Protein AF-A0A7W0CTX5-F1 (afdb_monomer_lite)

Foldseek 3Di:
DPDPVNLVVVLVVLVVVLVVLVVVLVVLVVVLVVLVVQLVVLVVQLVVCVVVVPPVSNVVSVVSNVVSVVVSVVSVVVNVVSVVVSVVSVVVSVVSVVVDDPDPPDDDD

pLDDT: mean 88.43, std 15.84, range [37.97, 98.56]

Sequence (109 aa):
MRSDLVRAAELIVSSSRLKELQECSALLRKTRQRAEEIVTHAKRVLADAEREGDVERIMTCASQYEQARAAYCRVVNAYITLCRRINQERQELLRDCQEQPDGLVSGHA

Radius of gyration: 24.94 Å; chains: 1; bounding box: 64×22×72 Å

Structure (mmCIF, N/CA/C/O backbone):
data_AF-A0A7W0CTX5-F1
#
_entry.id   AF-A0A7W0CTX5-F1
#
loop_
_atom_site.group_PDB
_atom_site.id
_atom_site.type_symbol
_atom_site.label_atom_id
_atom_site.label_alt_id
_atom_site.label_comp_id
_atom_site.label_asym_id
_atom_site.label_entity_id
_atom_site.label_seq_id
_atom_site.pdbx_PDB_ins_code
_atom_site.Cartn_x
_atom_site.Cartn_y
_atom_site.Cartn_z
_atom_site.occupancy
_atom_site.B_iso_or_equiv
_atom_site.auth_seq_id
_atom_site.auth_comp_id
_atom_site.auth_asym_id
_atom_site.auth_atom_id
_atom_site.pdbx_PDB_model_num
ATOM 1 N N . MET A 1 1 ? 14.027 -6.517 -40.522 1.00 52.47 1 MET A N 1
ATOM 2 C CA . MET A 1 1 ? 15.178 -6.037 -39.728 1.00 52.47 1 MET A CA 1
ATOM 3 C C . MET A 1 1 ? 14.788 -4.709 -39.094 1.00 52.47 1 MET A C 1
ATOM 5 O O . MET A 1 1 ? 14.591 -3.754 -39.834 1.00 52.47 1 MET A O 1
ATOM 9 N N . ARG A 1 2 ? 14.587 -4.645 -37.768 1.00 60.12 2 ARG A N 1
ATOM 10 C CA . ARG A 1 2 ? 14.576 -3.346 -37.064 1.00 60.12 2 ARG A CA 1
ATOM 11 C C . ARG A 1 2 ? 15.973 -2.742 -37.221 1.00 60.12 2 ARG A C 1
ATOM 13 O O . ARG A 1 2 ? 16.939 -3.487 -37.095 1.00 60.12 2 ARG A O 1
ATOM 20 N N . SER A 1 3 ? 16.079 -1.453 -37.540 1.00 81.75 3 SER A N 1
ATOM 21 C CA . SER A 1 3 ? 17.390 -0.799 -37.587 1.00 81.75 3 SER A CA 1
ATOM 22 C C . SER A 1 3 ? 17.971 -0.705 -36.176 1.00 81.75 3 SER A C 1
ATOM 24 O O . SER A 1 3 ? 17.224 -0.579 -35.201 1.00 81.75 3 SER A O 1
ATOM 26 N N . ASP A 1 4 ? 19.296 -0.732 -36.059 1.00 81.75 4 ASP A N 1
ATOM 27 C CA . ASP A 1 4 ? 19.989 -0.645 -34.766 1.00 81.75 4 ASP A CA 1
ATOM 28 C C . ASP A 1 4 ? 19.621 0.633 -33.994 1.00 81.75 4 ASP A C 1
ATOM 30 O O . ASP A 1 4 ? 19.536 0.624 -32.769 1.00 81.75 4 ASP A O 1
ATOM 34 N N . LEU A 1 5 ? 19.292 1.711 -34.716 1.00 85.06 5 LEU A N 1
ATOM 35 C CA . LEU A 1 5 ? 18.769 2.960 -34.155 1.00 85.06 5 LEU A CA 1
ATOM 36 C C . LEU A 1 5 ? 17.409 2.781 -33.468 1.00 85.06 5 LEU A C 1
ATOM 38 O O . LEU A 1 5 ? 17.204 3.303 -32.374 1.00 85.06 5 LEU A O 1
ATOM 42 N N . VAL A 1 6 ? 16.483 2.038 -34.085 1.00 85.62 6 VAL A N 1
ATOM 43 C CA . VAL A 1 6 ? 15.165 1.756 -33.491 1.00 85.62 6 VAL A CA 1
ATOM 44 C C . VAL A 1 6 ? 15.332 0.915 -32.229 1.00 85.62 6 VAL A C 1
ATOM 46 O O . VAL A 1 6 ? 14.724 1.222 -31.208 1.00 85.62 6 VAL A O 1
ATOM 49 N N . ARG A 1 7 ? 16.216 -0.087 -32.261 1.00 80.94 7 ARG A N 1
ATOM 50 C CA . ARG A 1 7 ? 16.505 -0.933 -31.096 1.00 80.94 7 ARG A CA 1
ATOM 51 C C . ARG A 1 7 ? 17.152 -0.141 -29.952 1.00 80.94 7 ARG A C 1
ATOM 53 O O . ARG A 1 7 ? 16.753 -0.288 -28.800 1.00 80.94 7 ARG A O 1
ATOM 60 N N . ALA A 1 8 ? 18.110 0.736 -30.254 1.00 85.88 8 ALA A N 1
ATOM 61 C CA . ALA A 1 8 ? 18.724 1.613 -29.258 1.00 85.88 8 ALA A CA 1
ATOM 62 C C . ALA A 1 8 ? 17.697 2.566 -28.622 1.00 85.88 8 ALA A C 1
ATOM 64 O O . ALA A 1 8 ? 17.694 2.750 -27.404 1.00 85.88 8 ALA A O 1
ATOM 65 N N . ALA A 1 9 ? 16.786 3.127 -29.423 1.00 87.94 9 ALA A N 1
ATOM 66 C CA . ALA A 1 9 ? 15.699 3.958 -28.917 1.00 87.94 9 ALA A CA 1
ATOM 67 C C . ALA A 1 9 ? 14.745 3.168 -27.999 1.00 87.94 9 ALA A C 1
ATOM 69 O O . ALA A 1 9 ? 14.391 3.657 -26.927 1.00 87.94 9 ALA A O 1
ATOM 70 N N . GLU A 1 10 ? 14.379 1.935 -28.366 1.00 87.31 10 GLU A N 1
ATOM 71 C CA . GLU A 1 10 ? 13.539 1.046 -27.546 1.00 87.31 10 GLU A CA 1
ATOM 72 C C . GLU A 1 10 ? 14.181 0.733 -26.182 1.00 87.31 10 GLU A C 1
ATOM 74 O O . GLU A 1 10 ? 13.496 0.777 -25.155 1.00 87.31 10 GLU A O 1
ATOM 79 N N . LEU A 1 11 ? 15.500 0.510 -26.137 1.00 87.12 11 LEU A N 1
ATOM 80 C CA . LEU A 1 11 ? 16.245 0.306 -24.887 1.00 87.12 11 LEU A CA 1
ATOM 81 C C . LEU A 1 11 ? 16.268 1.563 -24.005 1.00 87.12 11 LEU A C 1
ATOM 83 O O . LEU A 1 11 ? 16.075 1.474 -22.788 1.00 87.12 11 LEU A O 1
ATOM 87 N N . ILE A 1 12 ? 16.473 2.746 -24.593 1.00 90.69 12 ILE A N 1
ATOM 88 C CA . ILE A 1 12 ? 16.454 4.023 -23.857 1.00 90.69 12 ILE A CA 1
ATOM 89 C C . ILE A 1 12 ? 15.069 4.269 -23.249 1.00 90.69 12 ILE A C 1
ATOM 91 O O . ILE A 1 12 ? 14.958 4.608 -22.068 1.00 90.69 12 ILE A O 1
ATOM 95 N N . VAL A 1 13 ? 14.007 4.057 -24.028 1.00 91.00 13 VAL A N 1
ATOM 96 C CA . VAL A 1 13 ? 12.626 4.219 -23.554 1.00 91.00 13 VAL A CA 1
ATOM 97 C C . VAL A 1 13 ? 12.321 3.231 -22.427 1.00 91.00 13 VAL A C 1
ATOM 99 O O . VAL A 1 13 ? 11.831 3.631 -21.371 1.00 91.00 13 VAL A O 1
ATOM 102 N N . SER A 1 14 ? 12.660 1.955 -22.608 1.00 88.25 14 SER A N 1
ATOM 103 C CA . SER A 1 14 ? 12.347 0.900 -21.637 1.00 88.25 14 SER A CA 1
ATOM 104 C C . SER A 1 14 ? 13.138 1.050 -20.332 1.00 88.25 14 SER A C 1
ATOM 106 O O . SER A 1 14 ? 12.584 0.883 -19.244 1.00 88.25 14 SER A O 1
ATOM 108 N N . SER A 1 15 ? 14.412 1.449 -20.404 1.00 89.69 15 SER A N 1
ATOM 109 C CA . SER A 1 15 ? 15.224 1.742 -19.213 1.00 89.69 15 SER A CA 1
ATOM 110 C C . SER A 1 15 ? 14.731 2.979 -18.452 1.00 89.69 15 SER A C 1
ATOM 112 O O . SER A 1 15 ? 14.679 2.954 -17.219 1.00 89.69 15 SER A O 1
ATOM 114 N N . SER A 1 16 ? 14.290 4.021 -19.163 1.00 92.94 16 SER A N 1
ATOM 115 C CA . SER A 1 16 ? 13.687 5.216 -18.555 1.00 92.94 16 SER A CA 1
ATOM 116 C C . SER A 1 16 ? 12.372 4.876 -17.848 1.00 92.94 16 SER A C 1
ATOM 118 O O . SER A 1 16 ? 12.205 5.193 -16.671 1.00 92.94 16 SER A O 1
ATOM 120 N N . ARG A 1 17 ? 11.490 4.116 -18.510 1.00 94.00 17 ARG A N 1
ATOM 121 C CA . ARG A 1 17 ? 10.237 3.615 -17.924 1.00 94.00 17 ARG A CA 1
ATOM 122 C C . ARG A 1 17 ? 10.489 2.765 -16.678 1.00 94.00 17 ARG A C 1
ATOM 124 O O . ARG A 1 17 ? 9.810 2.928 -15.666 1.00 94.00 17 ARG A O 1
ATOM 131 N N . LEU A 1 18 ? 11.487 1.878 -16.711 1.00 93.38 18 LEU A N 1
ATOM 132 C CA . LEU A 1 18 ? 11.852 1.072 -15.546 1.00 93.38 18 LEU A CA 1
ATOM 133 C C . LEU A 1 18 ? 12.312 1.945 -14.368 1.00 93.38 18 LEU A C 1
ATOM 135 O O . LEU A 1 18 ? 11.952 1.656 -13.224 1.00 93.38 18 LEU A O 1
ATOM 139 N N . LYS A 1 19 ? 13.087 3.002 -14.632 1.00 94.75 19 LYS A N 1
ATOM 140 C CA . LYS A 1 19 ? 13.527 3.954 -13.606 1.00 94.75 19 LYS A CA 1
ATOM 141 C C . LYS A 1 19 ? 12.338 4.681 -12.972 1.00 94.75 19 LYS A C 1
ATOM 143 O O . LYS A 1 19 ? 12.225 4.683 -11.748 1.00 94.75 19 LYS A O 1
ATOM 148 N N . GLU A 1 20 ? 11.415 5.202 -13.776 1.00 95.56 20 GLU A N 1
ATOM 149 C CA . GLU A 1 20 ? 10.200 5.870 -13.283 1.00 95.56 20 GLU A CA 1
ATOM 150 C C . GLU A 1 20 ? 9.362 4.943 -12.392 1.00 95.56 20 GLU A C 1
ATOM 152 O O . GLU A 1 20 ? 8.966 5.311 -11.284 1.00 95.56 20 GLU A O 1
ATOM 157 N N . LEU A 1 21 ? 9.154 3.691 -12.815 1.00 95.00 21 LEU A N 1
ATOM 158 C CA . LEU A 1 21 ? 8.424 2.708 -12.011 1.00 95.00 21 LEU A CA 1
ATOM 159 C C . LEU A 1 21 ? 9.124 2.433 -10.671 1.00 95.00 21 LEU A C 1
ATOM 161 O O . LEU A 1 21 ? 8.458 2.286 -9.642 1.00 95.00 21 LEU A O 1
ATOM 165 N N . GLN A 1 22 ? 10.459 2.382 -10.655 1.00 94.06 22 GLN A N 1
ATOM 166 C CA . GLN A 1 22 ? 11.234 2.212 -9.425 1.00 94.06 22 GLN A CA 1
ATOM 167 C C . GLN A 1 22 ? 11.081 3.414 -8.485 1.00 94.06 22 GLN A C 1
ATOM 169 O O . GLN A 1 22 ? 10.861 3.213 -7.287 1.00 94.06 22 GLN A O 1
ATOM 174 N N . GLU A 1 23 ? 11.116 4.637 -9.007 1.00 96.19 23 GLU A N 1
ATOM 175 C CA . GLU A 1 23 ? 10.890 5.863 -8.233 1.00 96.19 23 GLU A CA 1
ATOM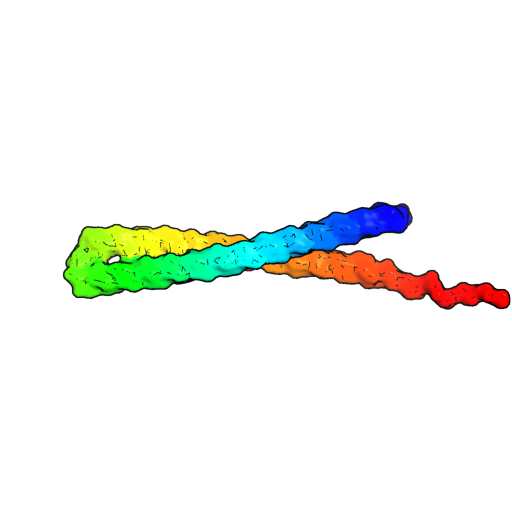 176 C C . GLU A 1 23 ? 9.472 5.899 -7.643 1.00 96.19 23 GLU A C 1
ATOM 178 O O . GLU A 1 23 ? 9.304 6.093 -6.432 1.00 96.19 23 GLU A O 1
ATOM 183 N N . CYS A 1 24 ? 8.452 5.580 -8.447 1.00 95.38 24 CYS A N 1
ATOM 184 C CA . CYS A 1 24 ? 7.079 5.419 -7.970 1.00 95.38 24 CYS A CA 1
ATOM 185 C C . CYS A 1 24 ? 6.975 4.350 -6.870 1.00 95.38 24 CYS A C 1
ATOM 187 O O . CYS A 1 24 ? 6.249 4.532 -5.891 1.00 95.38 24 CYS A O 1
ATOM 189 N N . SER A 1 25 ? 7.723 3.246 -6.982 1.00 95.00 25 SER A N 1
ATOM 190 C CA . SER A 1 25 ? 7.704 2.178 -5.975 1.00 95.00 25 SER A CA 1
ATOM 191 C C . SER A 1 25 ? 8.322 2.612 -4.652 1.00 95.00 25 SER A C 1
ATOM 193 O O . SER A 1 25 ? 7.830 2.230 -3.586 1.00 95.00 25 SER A O 1
ATOM 195 N N . ALA A 1 26 ? 9.360 3.450 -4.702 1.00 95.62 26 ALA A N 1
ATOM 196 C CA . ALA A 1 26 ? 9.971 4.024 -3.514 1.00 95.62 26 ALA A CA 1
ATOM 197 C C . ALA A 1 26 ? 8.996 4.975 -2.806 1.00 95.62 26 ALA A C 1
ATOM 199 O O . ALA A 1 26 ? 8.866 4.913 -1.580 1.00 95.62 26 ALA A O 1
ATOM 200 N N . LEU A 1 27 ? 8.263 5.796 -3.566 1.00 96.06 27 LEU A N 1
ATOM 201 C CA . LEU A 1 27 ? 7.219 6.660 -3.019 1.00 96.06 27 LEU A CA 1
ATOM 202 C C . LEU A 1 27 ? 6.085 5.838 -2.390 1.00 96.06 27 LEU A C 1
ATOM 204 O O . LEU A 1 27 ? 5.765 6.045 -1.220 1.00 96.06 27 LEU A O 1
ATOM 208 N N . LEU A 1 28 ? 5.546 4.843 -3.104 1.00 95.62 28 LEU A N 1
ATOM 209 C CA . LEU A 1 28 ? 4.487 3.975 -2.580 1.00 95.62 28 LEU A CA 1
ATOM 210 C C . LEU A 1 28 ? 4.916 3.205 -1.331 1.00 95.62 28 LEU A C 1
ATOM 212 O O . LEU A 1 28 ? 4.090 2.987 -0.449 1.00 95.62 28 LEU A O 1
ATOM 216 N N . ARG A 1 29 ? 6.191 2.820 -1.206 1.00 95.94 29 ARG A N 1
ATOM 217 C CA . ARG A 1 29 ? 6.700 2.183 0.016 1.00 95.94 29 ARG A CA 1
ATOM 218 C C . ARG A 1 29 ? 6.591 3.116 1.223 1.00 95.94 29 ARG A C 1
ATOM 220 O O . ARG A 1 29 ? 6.138 2.671 2.276 1.00 95.94 29 ARG A O 1
ATOM 227 N N . LYS A 1 30 ? 6.950 4.395 1.059 1.00 96.69 30 LYS A N 1
ATOM 228 C CA . LYS A 1 30 ? 6.799 5.419 2.108 1.00 96.69 30 LYS A CA 1
ATOM 229 C C . LYS A 1 30 ? 5.324 5.659 2.432 1.00 96.69 30 LYS A C 1
ATOM 231 O O . LYS A 1 30 ? 4.948 5.671 3.599 1.00 96.69 30 LYS A O 1
ATOM 236 N N . THR A 1 31 ? 4.471 5.770 1.413 1.00 96.31 31 THR A N 1
ATOM 237 C CA . THR A 1 31 ? 3.020 5.925 1.599 1.00 96.31 31 THR A CA 1
ATOM 238 C C . THR A 1 31 ? 2.407 4.721 2.314 1.00 96.31 31 THR A C 1
ATOM 240 O O . THR A 1 31 ? 1.572 4.900 3.196 1.00 96.31 31 THR A O 1
ATOM 243 N N . ARG A 1 32 ? 2.844 3.496 1.990 1.00 96.94 32 ARG A N 1
ATOM 244 C CA . ARG A 1 32 ? 2.406 2.261 2.654 1.00 96.94 32 ARG A CA 1
ATOM 245 C C . ARG A 1 32 ? 2.772 2.276 4.131 1.00 96.94 32 ARG A C 1
ATOM 247 O O . ARG A 1 32 ? 1.905 2.010 4.953 1.00 96.94 32 ARG A O 1
ATOM 254 N N . GLN A 1 33 ? 4.020 2.616 4.454 1.00 97.56 33 GLN A N 1
ATOM 255 C CA . GLN A 1 33 ? 4.473 2.743 5.839 1.00 97.56 33 GLN A CA 1
ATOM 256 C C . GLN A 1 33 ? 3.629 3.774 6.597 1.00 97.56 33 GLN A C 1
ATOM 258 O O . GLN A 1 33 ? 3.123 3.486 7.676 1.00 97.56 33 GLN A O 1
ATOM 263 N N . ARG A 1 34 ? 3.387 4.942 5.995 1.00 97.56 34 ARG A N 1
ATOM 264 C CA . ARG A 1 34 ? 2.557 5.972 6.620 1.00 97.56 34 ARG A CA 1
ATOM 265 C C . ARG A 1 34 ? 1.114 5.513 6.841 1.00 97.56 34 ARG A C 1
ATOM 267 O O . ARG A 1 34 ? 0.537 5.776 7.890 1.00 97.56 34 ARG A O 1
ATOM 274 N N . ALA A 1 35 ? 0.520 4.826 5.871 1.00 97.31 35 ALA A N 1
ATOM 275 C CA . ALA A 1 35 ? -0.826 4.282 6.012 1.00 97.31 35 ALA A CA 1
ATOM 276 C C . ALA A 1 35 ? -0.894 3.195 7.105 1.00 97.31 35 ALA A C 1
ATOM 278 O O . ALA A 1 35 ? -1.868 3.142 7.849 1.00 97.31 35 ALA A O 1
ATOM 279 N N . GLU A 1 36 ? 0.154 2.380 7.254 1.00 98.06 36 GLU A N 1
ATOM 280 C CA . GLU A 1 36 ? 0.279 1.378 8.322 1.00 98.06 36 GLU A CA 1
ATOM 281 C C . GLU A 1 36 ? 0.317 2.018 9.718 1.00 98.06 36 GLU A C 1
ATOM 283 O O . GLU A 1 36 ? -0.377 1.569 10.634 1.00 98.06 36 GLU A O 1
ATOM 288 N N . GLU A 1 37 ? 1.069 3.113 9.868 1.00 98.38 37 GLU A N 1
ATOM 289 C CA . GLU A 1 37 ? 1.106 3.914 11.097 1.00 98.38 37 GLU A CA 1
ATOM 290 C C . GLU A 1 37 ? -0.281 4.462 11.452 1.00 98.38 37 GLU A C 1
ATOM 292 O O . GLU A 1 37 ? -0.703 4.369 12.605 1.00 98.38 37 GLU A O 1
ATOM 297 N N . ILE A 1 38 ? -1.016 4.988 10.465 1.00 98.25 38 ILE A N 1
ATOM 298 C CA . ILE A 1 38 ? -2.364 5.541 10.663 1.00 98.25 38 ILE A CA 1
ATOM 299 C C . ILE A 1 38 ? -3.343 4.448 11.103 1.00 98.25 38 ILE A C 1
ATOM 301 O O . ILE A 1 38 ? -4.081 4.650 12.064 1.00 98.25 38 ILE A O 1
ATOM 305 N N . VAL A 1 39 ? -3.330 3.278 10.455 1.00 98.56 39 VAL A N 1
ATOM 306 C CA . VAL A 1 39 ? -4.174 2.135 10.854 1.00 98.56 39 VAL A CA 1
ATOM 307 C C . VAL A 1 39 ? -3.843 1.685 12.274 1.00 98.56 39 VAL A C 1
ATOM 309 O O . VAL A 1 39 ? -4.745 1.443 13.076 1.00 98.56 39 VAL A O 1
ATOM 312 N N . THR A 1 40 ? -2.553 1.600 12.603 1.00 98.44 40 THR A N 1
ATOM 313 C CA . THR A 1 40 ? -2.091 1.219 13.943 1.00 98.44 40 THR A CA 1
ATOM 314 C C . THR A 1 40 ? -2.555 2.223 14.992 1.00 98.44 40 THR A C 1
ATOM 316 O O . THR A 1 40 ? -3.018 1.827 16.060 1.00 98.44 40 THR A O 1
ATOM 319 N N . HIS A 1 41 ? -2.469 3.519 14.690 1.00 98.19 41 HIS A N 1
ATOM 320 C CA . HIS A 1 41 ? -2.947 4.574 15.571 1.00 98.19 41 HIS A CA 1
ATOM 321 C C . HIS A 1 41 ? -4.469 4.521 15.750 1.00 98.19 41 HIS A C 1
ATOM 323 O O . HIS A 1 41 ? -4.932 4.460 16.885 1.00 98.19 41 HIS A O 1
ATOM 329 N N . ALA A 1 42 ? -5.240 4.443 14.661 1.00 98.06 42 ALA A N 1
ATOM 330 C CA . ALA A 1 42 ? -6.700 4.355 14.714 1.00 98.06 42 ALA A CA 1
ATOM 331 C C . ALA A 1 42 ? -7.176 3.136 15.523 1.00 98.06 42 ALA A C 1
ATOM 333 O O . ALA A 1 42 ? -8.106 3.247 16.317 1.00 98.06 42 ALA A O 1
ATOM 334 N N . LYS A 1 43 ? -6.481 1.994 15.402 1.00 98.31 43 LYS A N 1
ATOM 335 C CA . LYS A 1 43 ? -6.761 0.798 16.208 1.00 98.31 43 LYS A CA 1
ATOM 336 C C . LYS A 1 43 ? -6.555 1.039 17.706 1.00 98.31 43 LYS A C 1
ATOM 338 O O . LYS A 1 43 ? -7.338 0.545 18.509 1.00 98.31 43 LYS A O 1
ATOM 343 N N . ARG A 1 44 ? -5.502 1.772 18.088 1.00 98.19 44 ARG A N 1
ATOM 344 C CA . ARG A 1 44 ? -5.243 2.118 19.497 1.00 98.19 44 ARG A CA 1
ATOM 345 C C . ARG A 1 44 ? -6.322 3.046 20.042 1.00 98.19 44 ARG A C 1
ATOM 347 O O . ARG A 1 44 ? -6.870 2.757 21.093 1.00 98.19 44 ARG A O 1
ATOM 354 N N . VAL A 1 45 ? -6.668 4.094 19.293 1.00 97.31 45 VAL A N 1
ATOM 355 C CA . VAL A 1 45 ? -7.708 5.053 19.698 1.00 97.31 45 VAL A CA 1
ATOM 356 C C . VAL A 1 45 ? -9.064 4.360 19.874 1.00 97.31 45 VAL A C 1
ATOM 358 O O . VAL A 1 45 ? -9.765 4.643 20.841 1.00 97.31 45 VAL A O 1
ATOM 361 N N . LEU A 1 46 ? -9.411 3.419 18.988 1.00 98.00 46 LEU A N 1
ATOM 362 C CA . LEU A 1 46 ? -10.608 2.590 19.141 1.00 98.00 46 LEU A CA 1
ATOM 363 C C . LEU A 1 46 ? -10.561 1.748 20.424 1.00 98.00 46 LEU A C 1
ATOM 365 O O . LEU A 1 46 ? -11.504 1.793 21.204 1.00 98.00 46 LEU A O 1
ATOM 369 N N . ALA A 1 47 ? -9.455 1.045 20.678 1.00 97.69 47 ALA A N 1
ATOM 370 C CA . ALA A 1 47 ? -9.301 0.230 21.884 1.00 97.69 47 ALA A CA 1
ATOM 371 C C . ALA A 1 47 ? -9.365 1.058 23.182 1.00 97.69 47 ALA A C 1
ATOM 373 O O . ALA A 1 47 ? -9.813 0.566 24.218 1.00 97.69 47 ALA A O 1
ATOM 374 N N . ASP A 1 48 ? -8.911 2.311 23.144 1.00 96.94 48 ASP A N 1
ATOM 375 C CA . ASP A 1 48 ? -9.026 3.229 24.277 1.00 96.94 48 ASP A CA 1
ATOM 376 C C . ASP A 1 48 ? -10.482 3.667 24.493 1.00 96.94 48 ASP A C 1
ATOM 378 O O . ASP A 1 48 ? -10.964 3.611 25.622 1.00 96.94 48 ASP A O 1
ATOM 382 N N . ALA A 1 49 ? -11.218 3.992 23.423 1.00 96.88 49 ALA A N 1
ATOM 383 C CA . ALA A 1 49 ? -12.650 4.293 23.506 1.00 96.88 49 ALA A CA 1
ATOM 384 C C . ALA A 1 49 ? -13.468 3.096 24.029 1.00 96.88 49 ALA A C 1
ATOM 386 O O . ALA A 1 49 ? -14.345 3.268 24.874 1.00 96.88 49 ALA A O 1
ATOM 387 N N . GLU A 1 50 ? -13.144 1.876 23.586 1.00 97.44 50 GLU A N 1
ATOM 388 C CA . GLU A 1 50 ? -13.758 0.632 24.074 1.00 97.44 50 GLU A CA 1
ATOM 389 C C . GLU A 1 50 ? -13.531 0.430 25.576 1.00 97.44 50 GLU A C 1
ATOM 391 O O . GLU A 1 50 ? -14.439 0.001 26.287 1.00 97.44 50 GLU A O 1
ATOM 396 N N . ARG A 1 51 ? -12.339 0.775 26.077 1.00 97.44 51 ARG A N 1
ATOM 397 C CA . ARG A 1 51 ? -12.003 0.675 27.504 1.00 97.44 51 ARG A CA 1
ATOM 398 C C . ARG A 1 51 ? -12.747 1.703 28.355 1.00 97.44 51 ARG A C 1
ATOM 400 O O . ARG A 1 51 ? -13.087 1.412 29.497 1.00 97.44 51 ARG A O 1
ATOM 407 N N . GLU A 1 52 ? -12.964 2.896 27.814 1.00 96.50 52 GLU A N 1
ATOM 408 C CA . GLU A 1 52 ? -13.685 3.984 28.481 1.00 96.50 52 GLU A CA 1
ATOM 409 C C . GLU A 1 52 ? -15.212 3.783 28.461 1.00 96.50 52 GLU A C 1
ATOM 411 O O . GLU A 1 52 ? -15.917 4.389 29.265 1.00 96.50 52 GLU A O 1
ATOM 416 N N . GLY A 1 53 ? -15.729 2.906 27.590 1.00 95.31 53 GLY A N 1
ATOM 417 C CA . GLY A 1 53 ? -17.156 2.573 27.508 1.00 95.31 53 GLY A CA 1
ATOM 418 C C . GLY A 1 53 ? -18.021 3.644 26.834 1.00 95.31 53 GLY A C 1
ATOM 419 O O . GLY A 1 53 ? -19.248 3.590 26.921 1.00 95.31 53 GLY A O 1
ATOM 420 N N . ASP A 1 54 ? -17.402 4.612 26.157 1.00 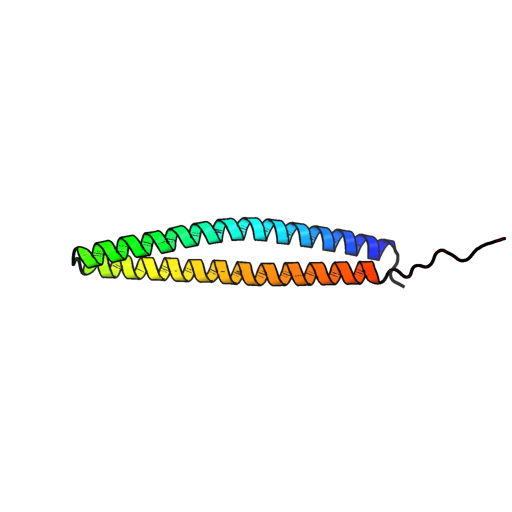93.69 54 ASP A N 1
ATOM 421 C CA . ASP A 1 54 ? -18.094 5.681 25.437 1.00 93.69 54 ASP A CA 1
ATOM 422 C C . ASP A 1 54 ? -18.591 5.174 24.075 1.00 93.69 54 ASP A C 1
ATOM 424 O O . ASP A 1 54 ? -17.842 5.093 23.100 1.00 93.69 54 ASP A O 1
ATOM 428 N N . VAL A 1 55 ? -19.876 4.820 24.009 1.00 95.75 55 VAL A N 1
ATOM 429 C CA . VAL A 1 55 ? -20.504 4.214 22.823 1.00 95.75 55 VAL A CA 1
ATOM 430 C C . VAL A 1 55 ? -20.418 5.114 21.586 1.00 95.75 55 VAL A C 1
ATOM 432 O O . VAL A 1 55 ? -20.139 4.621 20.492 1.00 95.75 55 VAL A O 1
ATOM 435 N N . GLU A 1 56 ? -20.620 6.424 21.734 1.00 96.12 56 GLU A N 1
ATOM 436 C CA . GLU A 1 56 ? -20.583 7.361 20.603 1.00 96.12 56 GLU A CA 1
ATOM 437 C C . GLU A 1 56 ? -19.163 7.474 20.038 1.00 96.12 56 GLU A C 1
ATOM 439 O O . GLU A 1 56 ? -18.935 7.405 18.819 1.00 96.12 56 GLU A O 1
ATOM 444 N N . ARG A 1 57 ? -18.180 7.567 20.936 1.00 96.75 57 ARG A N 1
ATOM 445 C CA . ARG A 1 57 ? -16.771 7.612 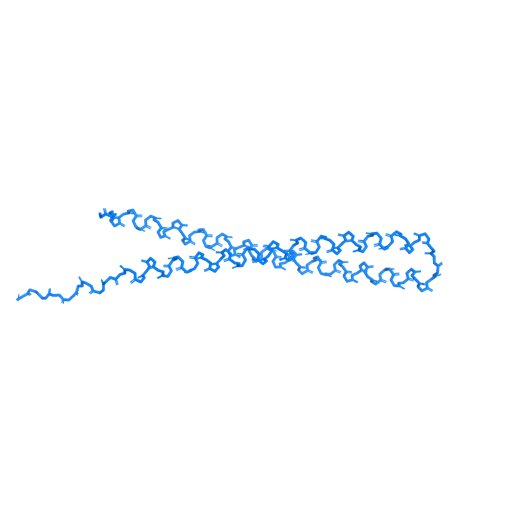20.559 1.00 96.75 57 ARG A CA 1
ATOM 446 C C . ARG A 1 57 ? -16.305 6.294 19.949 1.00 96.75 57 ARG A C 1
ATOM 448 O O . ARG A 1 57 ? -15.604 6.330 18.940 1.00 96.75 57 ARG A O 1
ATOM 455 N N . ILE A 1 58 ? -16.744 5.146 20.471 1.00 98.12 58 ILE A N 1
ATOM 456 C CA . ILE A 1 58 ? -16.464 3.821 19.891 1.00 98.12 58 ILE A CA 1
ATOM 457 C C . ILE A 1 58 ? -16.955 3.758 18.442 1.00 98.12 58 ILE A C 1
ATOM 459 O O . ILE A 1 58 ? -16.183 3.399 17.553 1.00 98.12 58 ILE A O 1
ATOM 463 N N . MET A 1 59 ? -18.205 4.153 18.174 1.00 97.94 59 MET A N 1
ATOM 464 C CA . MET A 1 59 ? -18.760 4.131 16.815 1.00 97.94 59 MET A CA 1
ATOM 465 C C . MET A 1 59 ? -17.963 5.021 15.854 1.00 97.94 59 MET A C 1
ATOM 467 O O . MET A 1 59 ? -17.646 4.614 14.730 1.00 97.94 59 MET A O 1
ATOM 471 N N . THR A 1 60 ? -17.591 6.219 16.307 1.00 97.62 60 THR A N 1
ATOM 472 C CA . THR A 1 60 ? -16.789 7.159 15.516 1.00 97.62 60 THR A CA 1
ATOM 473 C C . THR A 1 60 ? -15.398 6.596 15.219 1.00 97.62 60 THR A C 1
ATOM 475 O O . THR A 1 60 ? -14.966 6.577 14.062 1.00 97.62 60 THR A O 1
ATOM 478 N N . CYS A 1 61 ? -14.706 6.079 16.236 1.00 97.75 61 CYS A N 1
ATOM 479 C CA . CYS A 1 61 ? -13.377 5.490 16.093 1.00 97.75 61 CYS A CA 1
ATOM 480 C C . CYS A 1 61 ? -13.391 4.225 15.225 1.00 97.75 61 CYS A C 1
ATOM 482 O O . CYS A 1 61 ? -12.473 4.031 14.429 1.00 97.75 61 CYS A O 1
ATOM 484 N N . ALA A 1 62 ? -14.440 3.401 15.308 1.00 98.19 62 ALA A N 1
ATOM 485 C CA . ALA A 1 62 ? -14.596 2.209 14.477 1.00 98.19 62 ALA A CA 1
ATOM 486 C C . ALA A 1 62 ? -14.734 2.574 12.992 1.00 98.19 62 ALA A C 1
ATOM 488 O O . ALA A 1 62 ? -14.051 1.999 12.143 1.00 98.19 62 ALA A O 1
ATOM 489 N N . SER A 1 63 ? -15.542 3.592 12.677 1.00 98.00 63 SER A N 1
ATOM 490 C CA . SER A 1 63 ? -15.665 4.112 11.309 1.00 98.00 63 SER A CA 1
ATOM 491 C C . SER A 1 63 ? -14.330 4.643 10.776 1.00 98.00 63 SER A C 1
ATOM 493 O O . SER A 1 63 ? -13.921 4.308 9.663 1.00 98.00 63 SER A O 1
ATOM 495 N N . GLN A 1 64 ? -13.602 5.425 11.579 1.00 97.56 64 GLN A N 1
ATOM 496 C CA . GLN A 1 64 ? -12.284 5.947 11.198 1.00 97.56 64 GLN A CA 1
ATOM 497 C C . GLN A 1 64 ? -11.250 4.831 11.003 1.00 97.56 64 GLN A C 1
ATOM 499 O O . GLN A 1 64 ? -10.453 4.885 10.062 1.00 97.56 64 GLN A O 1
ATOM 504 N N . TYR A 1 65 ? -11.277 3.802 11.853 1.00 98.44 65 TYR A N 1
ATOM 505 C CA . TYR A 1 65 ? -10.413 2.635 11.725 1.00 98.44 65 TYR A CA 1
ATOM 506 C C . TYR A 1 65 ? -10.664 1.884 10.413 1.00 98.44 65 TYR A C 1
ATOM 508 O O . TYR A 1 65 ? -9.711 1.603 9.683 1.00 98.44 65 TYR A O 1
ATOM 516 N N . GLU A 1 66 ? -11.924 1.623 10.058 1.00 98.44 66 GLU A N 1
ATOM 517 C CA . GLU A 1 66 ? -12.247 0.960 8.791 1.00 98.44 66 GLU A CA 1
ATOM 518 C C . GLU A 1 66 ? -11.874 1.816 7.575 1.00 98.44 66 GLU A C 1
ATOM 520 O O . GLU A 1 66 ? -11.327 1.298 6.598 1.00 98.44 66 GLU A O 1
ATOM 525 N N . GLN A 1 67 ? -12.063 3.138 7.634 1.00 97.94 67 GLN A N 1
ATOM 526 C CA . GLN A 1 67 ? -11.604 4.044 6.574 1.00 97.94 67 GLN A CA 1
ATOM 527 C C . GLN A 1 67 ? -10.079 3.998 6.400 1.00 97.94 67 GLN A C 1
ATOM 529 O O . GLN A 1 67 ? -9.585 3.889 5.271 1.00 97.94 67 GLN A O 1
ATOM 534 N N . ALA A 1 68 ? -9.326 4.031 7.504 1.00 97.81 68 ALA A N 1
ATOM 535 C CA . ALA A 1 68 ? -7.871 3.908 7.485 1.00 97.81 68 ALA A CA 1
ATOM 536 C C . ALA A 1 68 ? -7.436 2.554 6.906 1.00 97.81 68 ALA A C 1
ATOM 538 O O . ALA A 1 68 ? -6.547 2.492 6.052 1.00 97.81 68 ALA A O 1
ATOM 539 N N . ARG A 1 69 ? -8.097 1.468 7.321 1.00 98.38 69 ARG A N 1
ATOM 540 C CA . ARG A 1 69 ? -7.826 0.109 6.846 1.00 98.38 69 ARG A CA 1
ATOM 541 C C . ARG A 1 69 ? -8.099 -0.026 5.350 1.00 98.38 69 ARG A C 1
ATOM 543 O O . ARG A 1 69 ? -7.244 -0.528 4.620 1.00 98.38 69 ARG A O 1
ATOM 550 N N . ALA A 1 70 ? -9.229 0.485 4.866 1.00 98.25 70 ALA A N 1
ATOM 551 C CA . ALA A 1 70 ? -9.560 0.494 3.444 1.00 98.25 70 ALA A CA 1
ATOM 552 C C . ALA A 1 70 ? -8.530 1.289 2.623 1.00 98.25 70 ALA A C 1
ATOM 554 O O . ALA A 1 70 ? -8.091 0.836 1.561 1.00 98.25 70 ALA A O 1
ATOM 555 N N . ALA A 1 71 ? -8.093 2.450 3.119 1.00 96.62 71 ALA A N 1
ATOM 556 C CA . ALA A 1 71 ? -7.049 3.239 2.474 1.00 96.62 71 ALA A CA 1
ATOM 557 C C . ALA A 1 71 ? -5.708 2.488 2.418 1.00 96.62 71 ALA A C 1
ATOM 559 O O . ALA A 1 71 ? -5.091 2.434 1.352 1.00 96.62 71 ALA A O 1
ATOM 560 N N . TYR A 1 72 ? -5.294 1.852 3.516 1.00 98.12 72 TYR A N 1
ATOM 561 C CA . TYR A 1 72 ? -4.095 1.014 3.553 1.00 98.12 72 TYR A CA 1
ATOM 562 C C . TYR A 1 72 ? -4.163 -0.130 2.534 1.00 98.12 72 TYR A C 1
ATOM 564 O O . TYR A 1 72 ? -3.22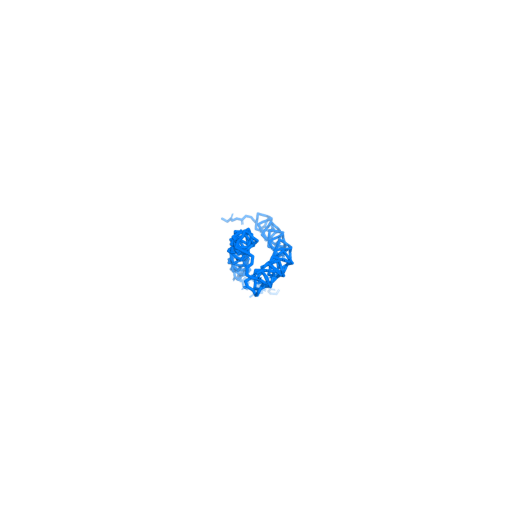6 -0.312 1.754 1.00 98.12 72 TYR A O 1
ATOM 572 N N . CYS A 1 73 ? -5.291 -0.842 2.456 1.00 98.06 73 CYS A N 1
ATOM 573 C CA . CYS A 1 73 ? -5.494 -1.903 1.470 1.00 98.06 73 CYS A CA 1
ATOM 574 C C . CYS A 1 73 ? -5.340 -1.397 0.028 1.00 98.06 73 CYS A C 1
ATOM 576 O O . CYS A 1 73 ? -4.685 -2.055 -0.781 1.00 98.06 73 CYS A O 1
ATOM 578 N N . ARG A 1 74 ? -5.870 -0.208 -0.299 1.00 97.81 74 ARG A N 1
ATOM 579 C CA . ARG A 1 74 ? -5.671 0.406 -1.626 1.00 97.81 74 ARG A CA 1
ATOM 580 C C . ARG A 1 74 ? -4.192 0.646 -1.930 1.00 97.81 74 ARG A C 1
ATOM 582 O O . ARG A 1 74 ? -3.740 0.316 -3.024 1.00 97.81 74 ARG A O 1
ATOM 589 N N . VAL A 1 75 ? -3.432 1.165 -0.964 1.00 97.19 75 VAL A N 1
ATOM 590 C CA . VAL A 1 75 ? -1.991 1.424 -1.129 1.00 97.19 75 VAL A CA 1
ATOM 591 C C . VAL A 1 75 ? -1.206 0.122 -1.313 1.00 97.19 75 VAL A C 1
ATOM 593 O O . VAL A 1 75 ? -0.352 0.042 -2.195 1.00 97.19 75 VAL A O 1
ATOM 596 N N . VAL A 1 76 ? -1.511 -0.917 -0.531 1.00 97.31 76 VAL A N 1
ATOM 597 C CA . VAL A 1 76 ? -0.870 -2.236 -0.662 1.00 97.31 76 VAL A CA 1
ATOM 598 C C . VAL A 1 76 ? -1.151 -2.851 -2.034 1.00 97.31 76 VAL A C 1
ATOM 600 O O . VAL A 1 76 ? -0.223 -3.309 -2.700 1.00 97.31 76 VAL A O 1
ATOM 603 N N . ASN A 1 77 ? -2.401 -2.801 -2.499 1.00 97.56 77 ASN A N 1
ATOM 604 C CA . ASN A 1 77 ? -2.776 -3.326 -3.812 1.00 97.56 77 ASN A CA 1
ATOM 605 C C . ASN A 1 77 ? -2.074 -2.575 -4.955 1.00 97.56 77 ASN A C 1
ATOM 607 O O . ASN A 1 77 ? -1.584 -3.203 -5.899 1.00 97.56 77 ASN A O 1
ATOM 611 N N . ALA A 1 78 ? -1.966 -1.247 -4.851 1.00 96.25 78 ALA A N 1
ATOM 612 C CA . ALA A 1 78 ? -1.215 -0.435 -5.805 1.00 96.25 78 ALA A CA 1
ATOM 613 C C . ALA A 1 78 ? 0.278 -0.808 -5.812 1.00 96.25 78 ALA A C 1
ATOM 615 O O . ALA A 1 78 ? 0.857 -1.011 -6.879 1.00 96.25 78 ALA A O 1
ATOM 616 N N . TYR A 1 79 ? 0.887 -0.980 -4.634 1.00 95.75 79 TYR A N 1
ATOM 617 C CA . TYR A 1 79 ? 2.289 -1.384 -4.508 1.00 95.75 79 TYR A CA 1
ATOM 618 C C . TYR A 1 79 ? 2.555 -2.758 -5.138 1.00 95.75 79 TYR A C 1
ATOM 620 O O . TYR A 1 79 ? 3.492 -2.901 -5.921 1.00 95.75 79 TYR A O 1
ATOM 628 N N . ILE A 1 80 ? 1.704 -3.755 -4.867 1.00 95.69 80 ILE A N 1
ATOM 629 C CA . ILE A 1 80 ? 1.819 -5.099 -5.460 1.00 95.69 80 ILE A CA 1
ATOM 630 C C . ILE A 1 80 ? 1.725 -5.029 -6.988 1.00 95.69 80 ILE A C 1
ATOM 632 O O . ILE A 1 80 ? 2.530 -5.647 -7.688 1.00 95.69 80 ILE A O 1
ATOM 636 N N . THR A 1 81 ? 0.763 -4.264 -7.506 1.00 96.56 81 THR A N 1
ATOM 637 C CA . THR A 1 81 ? 0.575 -4.075 -8.952 1.00 96.56 81 THR A CA 1
ATOM 638 C C . THR A 1 81 ? 1.814 -3.449 -9.588 1.00 96.56 81 THR A C 1
ATOM 640 O O . THR A 1 81 ? 2.306 -3.945 -10.602 1.00 96.56 81 THR A O 1
ATOM 643 N N . LEU A 1 82 ? 2.381 -2.422 -8.951 1.00 95.19 82 LEU A N 1
ATOM 644 C CA . LEU A 1 82 ? 3.582 -1.758 -9.440 1.00 95.19 82 LEU A CA 1
ATOM 645 C C . LEU A 1 82 ? 4.810 -2.680 -9.411 1.00 95.19 82 LEU A C 1
ATOM 647 O O . LEU A 1 82 ? 5.559 -2.731 -10.383 1.00 95.19 82 LEU A O 1
ATOM 651 N N . CYS A 1 83 ? 4.995 -3.466 -8.347 1.00 94.25 83 CYS A N 1
ATOM 652 C CA . CYS A 1 83 ? 6.078 -4.450 -8.273 1.00 94.25 83 CYS A CA 1
ATOM 653 C C . CYS A 1 83 ? 5.979 -5.508 -9.380 1.00 94.25 83 CYS A C 1
ATOM 655 O O . CYS A 1 83 ? 6.997 -5.869 -9.972 1.00 94.25 83 CYS A O 1
ATOM 657 N N . ARG A 1 84 ? 4.766 -5.982 -9.697 1.00 95.88 84 ARG A N 1
ATOM 658 C CA . ARG A 1 84 ? 4.553 -6.895 -10.831 1.00 95.88 84 ARG A CA 1
ATOM 659 C C . ARG A 1 84 ? 4.955 -6.240 -12.148 1.00 95.88 84 ARG A C 1
ATOM 661 O O . ARG A 1 84 ? 5.662 -6.875 -12.925 1.00 95.88 84 ARG A O 1
ATOM 668 N N . ARG A 1 85 ? 4.579 -4.974 -12.366 1.00 95.06 85 ARG A N 1
ATOM 669 C CA . ARG A 1 85 ? 4.959 -4.240 -13.579 1.00 95.06 85 ARG A CA 1
ATOM 670 C C . ARG A 1 85 ? 6.472 -4.066 -13.692 1.00 95.06 85 ARG A C 1
ATOM 672 O O . ARG A 1 85 ? 7.025 -4.367 -14.737 1.00 95.06 85 ARG A O 1
ATOM 679 N N . ILE A 1 86 ? 7.154 -3.679 -12.614 1.00 94.25 86 ILE A N 1
ATOM 680 C CA . ILE A 1 86 ? 8.626 -3.575 -12.580 1.00 94.25 86 ILE A CA 1
ATOM 681 C C . ILE A 1 86 ? 9.286 -4.896 -12.983 1.00 94.25 86 ILE A C 1
ATOM 683 O O . ILE A 1 86 ? 10.256 -4.897 -13.737 1.00 94.25 86 ILE A O 1
ATOM 687 N N . ASN A 1 87 ? 8.777 -6.024 -12.485 1.00 94.00 87 ASN A N 1
ATOM 688 C CA . ASN A 1 87 ? 9.333 -7.331 -12.823 1.00 94.00 87 ASN A CA 1
ATOM 689 C C . ASN A 1 87 ? 9.104 -7.699 -14.295 1.00 94.00 87 ASN A C 1
ATOM 691 O O . ASN A 1 87 ? 10.015 -8.240 -14.913 1.00 94.00 87 ASN A O 1
ATOM 695 N N . GLN A 1 88 ? 7.934 -7.380 -14.858 1.00 92.88 88 GLN A N 1
ATOM 696 C CA . GLN A 1 88 ? 7.658 -7.571 -16.287 1.00 92.88 88 GLN A CA 1
ATOM 697 C C . GLN A 1 88 ? 8.627 -6.755 -17.150 1.00 92.88 88 GLN A C 1
ATOM 699 O O . GLN A 1 88 ? 9.298 -7.315 -18.006 1.00 92.88 88 GLN A O 1
ATOM 704 N N . GLU A 1 89 ? 8.789 -5.470 -16.843 1.00 90.88 89 GLU A N 1
ATOM 705 C CA . GLU A 1 89 ? 9.696 -4.559 -17.556 1.00 90.88 89 GLU A CA 1
ATOM 706 C C . GLU A 1 89 ? 11.157 -5.020 -17.495 1.00 90.88 89 GLU A C 1
ATOM 708 O O . GLU A 1 89 ? 11.884 -4.965 -18.483 1.00 90.88 89 GLU A O 1
ATOM 713 N N . ARG A 1 90 ? 11.594 -5.542 -16.341 1.00 91.31 90 ARG A N 1
ATOM 714 C CA . ARG A 1 90 ? 12.927 -6.149 -16.206 1.00 91.31 90 ARG A CA 1
ATOM 715 C C . ARG A 1 90 ? 13.088 -7.385 -17.083 1.00 91.31 90 ARG A C 1
ATOM 717 O O . ARG A 1 90 ? 14.155 -7.576 -17.652 1.00 91.31 90 ARG A O 1
ATOM 724 N N . GLN A 1 91 ? 12.068 -8.236 -17.162 1.00 90.00 91 GLN A N 1
ATOM 725 C CA . GLN A 1 91 ? 12.112 -9.437 -17.995 1.00 90.00 91 GLN A CA 1
ATOM 726 C C . GLN A 1 91 ? 12.114 -9.097 -19.487 1.00 90.00 91 GLN A C 1
ATOM 728 O O . GLN A 1 91 ? 12.843 -9.740 -20.234 1.00 90.00 91 GLN A O 1
ATOM 733 N N . GLU A 1 92 ? 11.341 -8.095 -19.907 1.00 87.50 92 GLU A N 1
ATOM 734 C CA . GLU A 1 92 ? 11.343 -7.578 -21.282 1.00 87.50 92 GLU A CA 1
ATOM 735 C C . GLU A 1 92 ? 12.739 -7.060 -21.659 1.00 87.50 92 GLU A C 1
ATOM 737 O O . GLU A 1 92 ? 13.334 -7.555 -22.611 1.00 87.50 92 GLU A O 1
ATOM 742 N N . LEU A 1 93 ? 13.333 -6.199 -20.824 1.00 85.44 93 LEU A N 1
ATOM 743 C CA . LEU A 1 93 ? 14.696 -5.696 -21.033 1.00 85.44 93 LEU A CA 1
ATOM 744 C C . LEU A 1 93 ? 15.755 -6.807 -21.089 1.00 85.44 93 LEU A C 1
ATOM 746 O O . LEU A 1 93 ? 16.675 -6.744 -21.898 1.00 85.44 93 LEU A O 1
ATOM 750 N N . LEU A 1 94 ? 15.651 -7.828 -20.232 1.00 85.56 94 LEU A N 1
ATOM 751 C CA . LEU A 1 94 ? 16.589 -8.955 -20.250 1.00 85.56 94 LEU A CA 1
ATOM 752 C C . LEU A 1 94 ? 16.489 -9.767 -21.544 1.00 85.56 94 LEU A C 1
ATOM 754 O O . LEU A 1 94 ? 17.521 -10.193 -22.054 1.00 85.56 94 LEU A O 1
ATOM 758 N N . ARG A 1 95 ? 15.278 -9.968 -22.080 1.00 82.81 95 ARG A N 1
ATOM 759 C CA . ARG A 1 95 ? 15.079 -10.666 -23.359 1.00 82.81 95 ARG A CA 1
ATOM 760 C C . ARG A 1 95 ? 15.685 -9.877 -24.515 1.00 82.81 95 ARG A C 1
ATOM 762 O O . ARG A 1 95 ? 16.458 -10.447 -25.276 1.00 82.81 95 ARG A O 1
ATOM 769 N N . ASP A 1 96 ? 15.432 -8.572 -24.571 1.00 77.56 96 ASP A N 1
ATOM 770 C CA . ASP A 1 96 ? 15.966 -7.701 -25.625 1.00 77.56 96 ASP A CA 1
ATOM 771 C C . ASP A 1 96 ? 17.507 -7.653 -25.619 1.00 77.56 96 ASP A C 1
ATOM 773 O O . ASP A 1 96 ? 18.136 -7.538 -26.673 1.00 77.56 96 ASP A O 1
ATOM 777 N N . CYS A 1 97 ? 18.131 -7.789 -24.443 1.00 70.25 97 CYS A N 1
ATOM 778 C CA . CYS A 1 97 ? 19.586 -7.902 -24.306 1.00 70.25 97 CYS A CA 1
ATOM 779 C C . CYS A 1 97 ? 20.131 -9.302 -24.650 1.00 70.25 97 CYS A C 1
ATOM 781 O O . CYS A 1 97 ? 21.256 -9.406 -25.127 1.00 70.25 97 CYS A O 1
ATOM 783 N N . GLN A 1 98 ? 19.370 -10.377 -24.408 1.00 68.94 98 GLN A N 1
ATOM 784 C CA . GLN A 1 98 ? 19.774 -11.765 -24.694 1.00 68.94 98 GLN A CA 1
ATOM 785 C C . GLN A 1 98 ? 19.609 -12.161 -26.167 1.00 68.94 98 GLN A C 1
ATOM 787 O O . GLN A 1 98 ? 20.279 -13.079 -26.627 1.00 68.94 98 GLN A O 1
ATOM 792 N N . GLU A 1 99 ? 18.782 -11.449 -26.935 1.00 58.31 99 GLU A N 1
ATOM 793 C CA . GLU A 1 99 ? 18.717 -11.570 -28.400 1.00 58.31 99 GLU A CA 1
ATOM 794 C C . GLU A 1 99 ? 19.944 -10.960 -29.121 1.00 58.31 99 GLU A C 1
ATOM 796 O O . GLU A 1 99 ? 19.911 -10.728 -30.332 1.00 58.31 99 GLU A O 1
ATOM 801 N N . GLN A 1 100 ? 21.042 -10.700 -28.402 1.00 51.69 100 GLN A N 1
ATOM 802 C CA . GLN A 1 100 ? 22.378 -10.527 -28.969 1.00 51.69 100 GLN A CA 1
ATOM 803 C C . GLN A 1 100 ? 22.953 -11.906 -29.337 1.00 51.69 100 GLN A C 1
ATOM 805 O O . GLN A 1 100 ? 23.385 -12.634 -28.444 1.00 51.69 100 GLN A O 1
ATOM 810 N N . PRO A 1 101 ? 23.014 -12.306 -30.620 1.00 44.72 101 PRO A N 1
ATOM 811 C CA . PRO A 1 101 ? 23.952 -13.344 -30.996 1.00 44.72 101 PRO A CA 1
ATOM 812 C C . PRO A 1 101 ? 25.361 -12.758 -30.870 1.00 44.72 101 PRO A C 1
ATOM 814 O O . PRO A 1 101 ? 25.663 -11.723 -31.470 1.00 44.72 101 PRO A O 1
ATOM 817 N N . ASP A 1 102 ? 26.218 -13.438 -30.111 1.00 47.34 102 ASP A N 1
ATOM 818 C CA . ASP A 1 102 ? 27.670 -13.365 -30.261 1.00 47.34 102 ASP A CA 1
ATOM 819 C C . ASP A 1 102 ? 28.005 -13.611 -31.739 1.00 47.34 102 ASP A C 1
ATOM 821 O O . ASP A 1 102 ? 28.058 -14.740 -32.224 1.00 47.34 102 ASP A O 1
ATOM 825 N N . GLY A 1 103 ? 28.131 -12.523 -32.490 1.00 49.78 103 GLY A N 1
ATOM 826 C CA . GLY A 1 103 ? 28.205 -12.533 -33.944 1.00 49.78 103 GLY A CA 1
ATOM 827 C C . GLY A 1 103 ? 29.344 -11.679 -34.469 1.00 49.78 103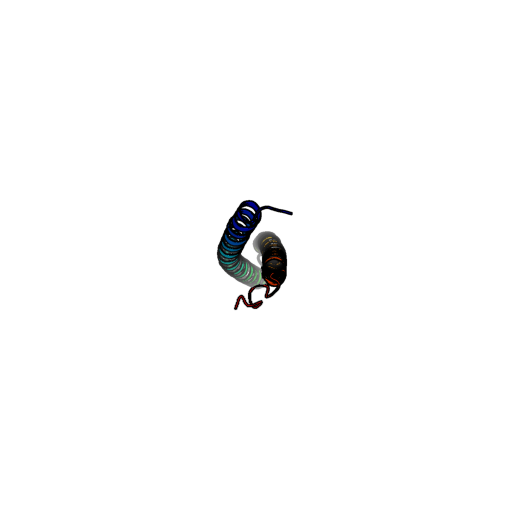 GLY A C 1
ATOM 828 O O . GLY A 1 103 ? 29.186 -11.060 -35.511 1.00 49.78 103 GLY A O 1
ATOM 829 N N . LEU A 1 104 ? 30.472 -11.610 -33.756 1.00 48.16 104 LEU A N 1
ATOM 830 C CA . LEU A 1 104 ? 31.715 -11.017 -34.258 1.00 48.16 104 LEU A CA 1
ATOM 831 C C . LEU A 1 104 ? 32.944 -11.795 -33.766 1.00 48.16 104 LEU A C 1
ATOM 833 O O . LEU A 1 104 ? 33.822 -11.244 -33.114 1.00 48.16 104 LEU A O 1
ATOM 837 N N . VAL A 1 105 ? 33.038 -13.075 -34.131 1.00 47.94 105 VAL A N 1
ATOM 838 C CA . VAL A 1 105 ? 34.342 -13.701 -34.400 1.00 47.94 105 VAL A CA 1
ATOM 839 C C . VAL A 1 105 ? 34.200 -14.579 -35.643 1.00 47.94 105 VAL A C 1
ATOM 841 O O . VAL A 1 105 ? 33.993 -15.784 -35.563 1.00 47.94 105 VAL A O 1
ATOM 844 N N . SER A 1 106 ? 34.291 -13.967 -36.820 1.00 44.25 106 SER A N 1
ATOM 845 C CA . SER A 1 106 ? 34.695 -14.685 -38.028 1.00 44.25 106 SER A CA 1
ATOM 846 C C . SER A 1 106 ? 35.756 -13.846 -38.712 1.00 44.25 106 SER A C 1
ATOM 848 O O . SER A 1 106 ? 35.510 -12.701 -39.086 1.00 44.25 106 SER A O 1
ATOM 850 N N . GLY A 1 107 ? 36.956 -14.415 -38.770 1.00 45.75 107 GLY A N 1
ATOM 851 C CA . GLY A 1 107 ? 38.171 -13.743 -39.187 1.00 45.75 107 GLY A CA 1
ATOM 852 C C . GLY A 1 107 ? 38.131 -13.244 -40.619 1.00 45.75 107 GLY A C 1
ATOM 853 O O . GLY A 1 107 ? 37.379 -13.756 -41.444 1.00 45.75 107 GLY A O 1
ATOM 854 N N . HIS A 1 108 ? 39.007 -12.290 -40.905 1.00 37.97 108 HIS A N 1
ATOM 855 C CA . HIS A 1 108 ? 39.628 -12.141 -42.210 1.00 37.97 108 HIS A CA 1
ATOM 856 C C . HIS A 1 108 ? 41.145 -12.132 -41.990 1.00 37.97 108 HIS A C 1
ATOM 858 O O . HIS A 1 108 ? 41.643 -11.362 -41.172 1.00 37.97 108 HIS A O 1
ATOM 864 N N . ALA A 1 109 ? 41.751 -13.117 -42.661 1.00 41.97 109 ALA A N 1
ATOM 865 C CA . ALA A 1 109 ? 43.129 -13.310 -43.115 1.00 41.97 109 ALA A CA 1
ATOM 866 C C . ALA A 1 109 ? 44.184 -12.252 -42.758 1.00 41.97 109 ALA A C 1
ATOM 868 O O . ALA A 1 109 ? 43.968 -11.061 -43.071 1.00 41.97 109 ALA A O 1
#

Organism: NCBI:txid1032476

Secondary structure (DSSP, 8-state):
---HHHHHHHHHHHHHHHHHHHHHHHHHHHHHHHHHHHHHHHHHHHHHHHHHT-HHHHHHHHHHHHHHHHHHHHHHHHHHHHHHHHHHHHHHHHHHHHT----------

=== Feature glossary ===
A reading guide for the features in this record.

Start from the sequence.

  · Sequence gives the chain of amino acids in standard one-letter code (A=alanine, C=cysteine, …, Y=tyrosine), read N→C. It is the only feature that is directly encoded by the gene; all structural features are derived from the folded form of this sequence.

Fold it, and you get atomic coordinates and the backbone conformation that goes with them.

  · The mmCIF table is the protein's shape written out atom by atom. For each backbone N, Cα, C, and carbonyl O, it records an (x, y, z) coordinate triple in Å plus the residue type, chain letter, and residue number.

  · Backbone dihedral angles. Every residue except chain termini has a φ (preceding-C → N → Cα → C) and a ψ (N → Cα → C → next-N). They are reported in degrees following the IUPAC sign convention. Secondary structure is essentially a statement about which (φ, ψ) basin each residue occupies.

  · DSSP 8-state secondary structure assigns each residue one of H (α-helix), G (3₁₀-helix), I (π-helix), E (extended β-strand), B (isolated β-bridge), T (hydrogen-bonded turn), S (bend), or '-' (coil). The assignment is computed from backbone hydrogen-bond geometry via the Kabsch–Sander algorithm.

  · P-SEA three-state annotation labels each residue as helix, strand, or coil based purely on the geometry of the Cα trace. It serves as a fallback when the full backbone (and thus DSSP) is unavailable.

Summarize the fold with a handful of shape descriptors and a per-residue structural alphabet.

  · Radius of gyration (Rg) is the root-mean-square distance of Cα atoms from their centroid — a single number for overall size and compactness. A globular domain of N residues has Rg ≈ 2.2·N^0.38 Å; an extended or disordered chain has a much larger Rg. The Cα contact count is the number of residue pairs whose Cα atoms are within 8 Å and are more than four positions apart in sequence — a standard proxy for tertiary packing density. The bounding box is the smallest axis-aligned box enclosing all Cα atoms.

  · Foldseek's 3Di representation compresses backbone geometry into a per-residue letter drawn from a learned twenty-state alphabet. It captures the tertiary interaction pattern around each residue — which residues are packed against it in space, regardless of where they are in sequence.

  · Accessible surface area quantifies burial. A residue with SASA near zero is packed into the hydrophobic core; one with SASA >100 Å² sits on the surface. Computed here via the Shrake–Rupley numerical algorithm with a 1.4 Å probe.

Ask how reliable the model is.

  · For AlphaFold models, the B-factor field carries pLDDT — the model's own estimate of local accuracy on a 0–100 scale. Regions with pLDDT<50 should be treated as essentially unmodeled; they often correspond to intrinsically disordered segments.

  · For experimental (PDB) structures, the B-factor (temperature factor) quantifies the positional spread of each atom in the crystal — a combination of thermal vibration and static disorder — in units of Å². High B-factors mark flexible loops or poorly resolved regions; low B-factors mark the rigid, well-ordered core.

  · PAE(i, j) answers: if I align the predicted and true structures on residue i, how far off (in Å) do I expect residue j to be? A block-diagonal PAE matrix with low values on the blocks and high values off-diagonal is the signature of a multi-domain protein with confidently predicted domains but uncertain inter-domain orientation.

Place it in context: what it resembles, what it is annotated as, and how it looks.

  · Structural nearest neighbors (via Foldseek easy-search vs the PDB). Reported per hit: target PDB id, E-value, and alignment TM-score. A TM-score above ~0.5 is the conventional threshold for 'same fold'.

  · Functional annotations link the protein to curated databases. InterPro entries identify conserved domains and fam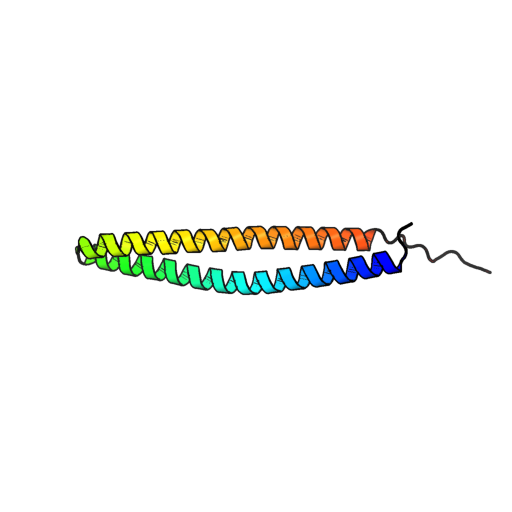ilies by matching the sequence against member-database signatures (Pfam, PROSITE, CDD, …). Gene Ontology (GO) terms describe molecular function, biological process, and cellular component in a controlled vocabulary. CATH places the structure in a hierarchical fold classification (Class/Architecture/Topology/Homologous-superfamily). The organism is the source species.

  · Plot images: a contact map (which residues are close in 3D, as an N×N binary image), a Ramachandran scatter (backbone torsion angles, revealing secondary-structure composition at a glance), and — for AlphaFold structures — a PAE heatmap (pairwise prediction confidence).

  · Structure images are PyMOL renders from six orthogonal camera directions. Cartoon representation draws helices as coils and strands as arrows; sticks shows the backbone as bonds; surface shows the solvent-excluded envelope. Rainbow coloring maps sequence position to hue (blue→red, N→C); chain coloring assigns a distinct color per polypeptide.